Protein AF-A0A242KZZ5-F1 (afdb_monomer)

Organism: Enterococcus mundtii (NCBI:txid53346)

Sequence (94 aa):
MTDVPKAVKAEMAASMLKIKFDNGETRYLKSHLAKEHAEAFSMKNGKRKNSLLASQTTWVGSTIEIQPDGTLVLNENDYYSPEELWNESKEHII

pLDDT: mean 81.65, std 16.26, range [47.78, 97.0]

Structure (mmCIF, N/CA/C/O backbone):
data_AF-A0A242KZZ5-F1
#
_entry.id   AF-A0A242KZZ5-F1
#
loop_
_atom_site.group_PDB
_atom_site.id
_atom_site.type_symbol
_atom_site.label_atom_id
_atom_site.label_alt_id
_atom_site.label_comp_id
_atom_site.label_asym_id
_atom_site.label_entity_id
_atom_site.label_seq_id
_atom_site.pdbx_PDB_ins_code
_atom_site.Cartn_x
_atom_site.Cartn_y
_atom_site.Cartn_z
_atom_site.occupancy
_atom_site.B_iso_or_equiv
_atom_site.auth_seq_id
_atom_site.auth_comp_id
_atom_site.auth_asym_id
_atom_site.auth_atom_id
_atom_site.pdbx_PDB_model_num
ATOM 1 N N . MET A 1 1 ? 0.610 3.360 22.148 1.00 47.78 1 MET A N 1
ATOM 2 C CA . MET A 1 1 ? 0.328 2.804 20.812 1.00 47.78 1 MET A CA 1
ATOM 3 C C . MET A 1 1 ? -0.589 3.783 20.126 1.00 47.78 1 MET A C 1
ATOM 5 O O . MET A 1 1 ? -1.707 3.971 20.583 1.00 47.78 1 MET A O 1
ATOM 9 N N . THR A 1 2 ? -0.064 4.503 19.145 1.00 55.88 2 THR A N 1
ATOM 10 C CA . THR A 1 2 ? -0.865 5.309 18.226 1.00 55.88 2 THR A CA 1
ATOM 11 C C . THR A 1 2 ? -1.643 4.321 17.371 1.00 55.88 2 THR A C 1
ATOM 13 O O . THR A 1 2 ? -1.037 3.545 16.640 1.00 55.88 2 THR A O 1
ATOM 16 N N . ASP A 1 3 ? -2.958 4.269 17.552 1.00 84.62 3 ASP A N 1
ATOM 17 C CA . ASP A 1 3 ? -3.829 3.365 16.804 1.00 84.62 3 ASP A CA 1
ATOM 18 C C . ASP A 1 3 ? -3.997 3.942 15.392 1.00 84.62 3 ASP A C 1
ATOM 20 O O . ASP A 1 3 ? -4.846 4.801 15.151 1.00 84.62 3 ASP A O 1
ATOM 24 N N . VAL A 1 4 ? -3.070 3.597 14.496 1.00 92.31 4 VAL A N 1
ATOM 25 C CA . VAL A 1 4 ? -3.141 3.996 13.087 1.00 92.31 4 VAL A CA 1
ATOM 26 C C . VAL A 1 4 ? -4.070 3.039 12.336 1.00 92.31 4 VAL A C 1
ATOM 28 O O . VAL A 1 4 ? -4.039 1.836 12.611 1.00 92.31 4 VAL A O 1
ATOM 31 N N . PRO A 1 5 ? -4.873 3.536 11.379 1.00 94.75 5 PRO A N 1
ATOM 32 C CA . PRO A 1 5 ? -5.704 2.687 10.535 1.00 94.75 5 PRO A CA 1
ATOM 33 C C . PRO A 1 5 ? -4.884 1.582 9.867 1.00 94.75 5 PRO A C 1
ATOM 35 O O . PRO A 1 5 ? -3.787 1.831 9.352 1.00 94.75 5 PRO A O 1
ATOM 38 N N . LYS A 1 6 ? -5.416 0.359 9.842 1.00 95.25 6 LYS A N 1
ATOM 39 C CA . LYS A 1 6 ? -4.739 -0.793 9.233 1.00 95.25 6 LYS A CA 1
ATOM 40 C C . LYS A 1 6 ? -5.140 -0.957 7.780 1.00 95.25 6 LYS A C 1
ATOM 42 O O . LYS A 1 6 ? -6.295 -0.738 7.410 1.00 95.25 6 LYS A O 1
ATOM 47 N N . ALA A 1 7 ? -4.198 -1.394 6.949 1.00 95.81 7 ALA A N 1
ATOM 48 C CA . ALA A 1 7 ? -4.518 -1.789 5.587 1.00 95.81 7 ALA A CA 1
ATOM 49 C C . ALA A 1 7 ? -5.443 -3.016 5.606 1.00 95.81 7 ALA A C 1
ATOM 51 O O . ALA A 1 7 ? -5.193 -3.982 6.319 1.00 95.81 7 ALA A O 1
ATOM 52 N N . VAL A 1 8 ? -6.508 -2.981 4.806 1.00 96.44 8 VAL A N 1
ATOM 53 C CA . VAL A 1 8 ? -7.432 -4.118 4.613 1.00 96.44 8 VAL A CA 1
ATOM 54 C C . VAL A 1 8 ? -7.459 -4.602 3.170 1.00 96.44 8 VAL A C 1
ATOM 56 O O . VAL A 1 8 ? -7.898 -5.713 2.879 1.00 96.44 8 VAL A O 1
ATOM 59 N N . LYS A 1 9 ? -7.003 -3.761 2.239 1.00 95.88 9 LYS A N 1
ATOM 60 C CA . LYS A 1 9 ? -6.817 -4.111 0.834 1.00 95.88 9 LYS A CA 1
ATOM 61 C C . LYS A 1 9 ? -5.744 -3.215 0.239 1.00 95.88 9 LYS A C 1
ATOM 63 O O . LYS A 1 9 ? -5.711 -2.024 0.538 1.00 95.88 9 LYS A O 1
ATOM 68 N N . ALA A 1 10 ? -4.932 -3.753 -0.657 1.00 94.19 10 ALA A N 1
ATOM 69 C CA . ALA A 1 10 ? -4.053 -2.945 -1.479 1.00 94.19 10 ALA A CA 1
ATOM 70 C C . ALA A 1 10 ? -3.928 -3.522 -2.887 1.00 94.19 10 ALA A C 1
ATOM 72 O O . ALA A 1 10 ? -4.142 -4.714 -3.107 1.00 94.19 10 ALA A O 1
ATOM 73 N N . GLU A 1 11 ? -3.620 -2.653 -3.841 1.00 91.75 11 GLU A N 1
ATOM 74 C CA . GLU A 1 11 ? -3.330 -3.016 -5.224 1.00 91.75 11 GLU A CA 1
ATOM 75 C C . GLU A 1 11 ? -2.164 -2.180 -5.754 1.00 91.75 11 GLU A C 1
ATOM 77 O O . GLU A 1 11 ? -2.022 -1.001 -5.416 1.00 91.75 11 GLU A O 1
ATOM 82 N N . MET A 1 12 ? -1.329 -2.793 -6.593 1.00 87.94 12 MET A N 1
ATOM 83 C CA . MET A 1 12 ? -0.283 -2.076 -7.314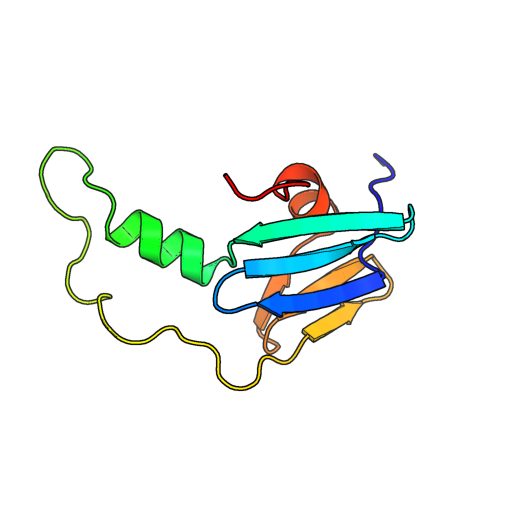 1.00 87.94 12 MET A CA 1
ATOM 84 C C . MET A 1 12 ? -0.868 -1.427 -8.568 1.00 87.94 12 MET A C 1
ATOM 86 O O . MET A 1 12 ? -1.385 -2.101 -9.456 1.00 87.94 12 MET A O 1
ATOM 90 N N . ALA A 1 13 ? -0.736 -0.108 -8.655 1.00 83.56 13 ALA A N 1
ATOM 91 C CA . ALA A 1 13 ? -1.047 0.705 -9.820 1.00 83.56 13 ALA A CA 1
ATOM 92 C C . ALA A 1 13 ? 0.266 1.262 -10.390 1.00 83.56 13 ALA A C 1
ATOM 94 O O . ALA A 1 13 ? 0.757 2.316 -9.978 1.00 83.56 13 ALA A O 1
ATOM 95 N N . ALA A 1 14 ? 0.859 0.519 -11.329 1.00 81.19 14 ALA A N 1
ATOM 96 C CA . ALA A 1 14 ? 2.191 0.767 -11.887 1.00 81.19 14 ALA A CA 1
ATOM 97 C C . ALA A 1 14 ? 3.307 0.776 -10.822 1.00 81.19 14 ALA A C 1
ATOM 99 O O . ALA A 1 14 ? 3.852 -0.275 -10.503 1.00 81.19 14 ALA A O 1
ATOM 100 N N . SER A 1 15 ? 3.663 1.942 -10.282 1.00 83.88 15 SER A N 1
ATOM 101 C CA . SER A 1 15 ? 4.729 2.125 -9.284 1.00 83.88 15 SER A CA 1
ATOM 102 C C . SER A 1 15 ? 4.210 2.603 -7.920 1.00 83.88 15 SER A C 1
ATOM 104 O O . SER A 1 15 ? 5.000 2.879 -7.009 1.00 83.88 15 SER A O 1
ATOM 106 N N . MET A 1 16 ? 2.885 2.689 -7.774 1.00 88.25 16 MET A N 1
ATOM 107 C CA . MET A 1 16 ? 2.201 3.151 -6.572 1.00 88.25 16 MET A CA 1
ATOM 108 C C . MET A 1 16 ? 1.321 2.054 -5.980 1.00 88.25 16 MET A C 1
ATOM 110 O O . MET A 1 16 ? 0.639 1.332 -6.703 1.00 88.25 16 MET A O 1
ATOM 114 N N . LEU A 1 17 ? 1.298 1.983 -4.657 1.00 92.44 17 LEU A N 1
ATOM 115 C CA . LEU A 1 17 ? 0.334 1.229 -3.875 1.00 92.44 17 LEU A CA 1
ATOM 116 C C . LEU A 1 17 ? -0.915 2.086 -3.685 1.00 92.44 17 LEU A C 1
ATOM 118 O O . LEU A 1 17 ? -0.833 3.196 -3.158 1.00 92.44 17 LEU A O 1
ATOM 122 N N . LYS A 1 18 ? -2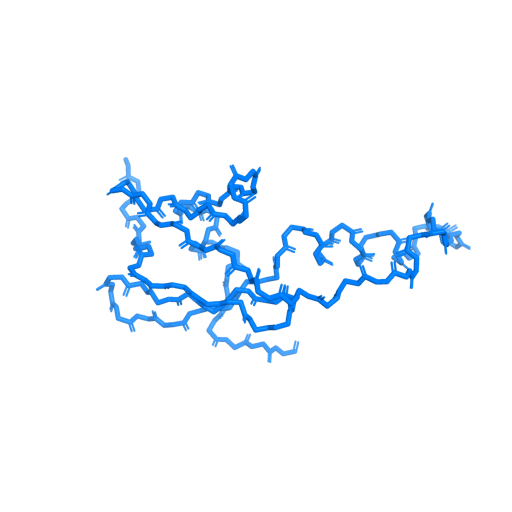.071 1.562 -4.084 1.00 94.75 18 LYS A N 1
ATOM 123 C CA . LYS A 1 18 ? -3.376 2.079 -3.669 1.00 94.75 18 LYS A CA 1
ATOM 124 C C . LYS A 1 18 ? -3.861 1.231 -2.503 1.00 94.75 18 LYS A C 1
ATOM 126 O O . LYS A 1 18 ? -4.086 0.034 -2.665 1.00 94.75 18 LYS A O 1
ATOM 131 N N . ILE A 1 19 ? -4.007 1.853 -1.342 1.00 96.06 19 ILE A N 1
ATOM 132 C CA . ILE A 1 19 ? -4.248 1.193 -0.059 1.00 96.06 19 ILE A CA 1
ATOM 133 C C . ILE A 1 19 ? -5.625 1.612 0.437 1.00 96.06 19 ILE A C 1
ATOM 135 O O . ILE A 1 19 ? -5.914 2.804 0.507 1.00 96.06 19 ILE A O 1
ATOM 139 N N . LYS A 1 20 ? -6.467 0.643 0.788 1.00 97.00 20 LYS A N 1
ATOM 140 C CA . LYS A 1 20 ? -7.718 0.865 1.513 1.00 97.00 20 LYS A CA 1
ATOM 141 C C . LYS A 1 20 ? -7.509 0.500 2.977 1.00 97.00 20 LYS A C 1
ATOM 143 O O . LYS A 1 20 ? -7.052 -0.609 3.268 1.00 97.00 20 LYS A O 1
ATOM 148 N N . PHE A 1 21 ? -7.886 1.410 3.862 1.00 96.75 21 PHE A N 1
ATOM 149 C CA . PHE A 1 21 ? -7.787 1.255 5.307 1.00 96.75 21 PHE A CA 1
ATOM 150 C C . PHE A 1 21 ? -9.117 0.805 5.930 1.00 96.75 21 PHE A C 1
ATOM 152 O O . PHE A 1 21 ? -10.185 0.925 5.318 1.00 96.75 21 PHE A O 1
ATOM 159 N N . ASP A 1 22 ? -9.050 0.260 7.142 1.00 95.62 22 ASP A N 1
ATOM 160 C CA . ASP A 1 22 ? -10.204 -0.157 7.953 1.00 95.62 22 ASP A CA 1
ATOM 161 C C . ASP A 1 22 ? -11.138 1.003 8.339 1.00 95.62 22 ASP A C 1
ATOM 163 O O . ASP A 1 22 ? -12.350 0.808 8.434 1.00 95.62 22 ASP A O 1
ATOM 167 N N . ASN A 1 23 ? -10.607 2.221 8.457 1.00 95.12 23 ASN A N 1
ATOM 168 C CA . ASN A 1 23 ? -11.383 3.448 8.654 1.00 95.12 23 ASN A CA 1
ATOM 169 C C . ASN A 1 23 ? -12.171 3.898 7.401 1.00 95.12 23 ASN A C 1
ATOM 171 O O . ASN A 1 23 ? -12.921 4.872 7.454 1.00 95.12 23 ASN A O 1
ATOM 175 N N . GLY A 1 24 ? -12.019 3.191 6.275 1.00 95.56 24 GLY A N 1
ATOM 176 C CA . GLY A 1 24 ? -12.715 3.448 5.015 1.00 95.56 24 GLY A CA 1
ATOM 177 C C . GLY A 1 24 ? -11.951 4.325 4.020 1.00 95.56 24 GLY A C 1
ATOM 178 O O . GLY A 1 24 ? -12.348 4.378 2.852 1.00 95.56 24 GLY A O 1
ATOM 179 N N . GLU A 1 25 ? -10.852 4.962 4.426 1.00 96.19 25 GLU A N 1
ATOM 180 C CA . GLU A 1 25 ? -10.054 5.812 3.543 1.00 96.19 25 GLU A CA 1
ATOM 181 C C . GLU A 1 25 ? -9.289 5.003 2.494 1.00 96.19 25 GLU A C 1
ATOM 183 O O . GLU A 1 25 ? -8.901 3.850 2.698 1.00 96.19 25 GLU A O 1
ATOM 188 N N . THR A 1 26 ? -9.056 5.629 1.340 1.00 96.50 26 THR A N 1
ATOM 189 C CA . THR A 1 26 ? -8.153 5.110 0.312 1.00 96.50 26 THR A CA 1
ATOM 190 C C . THR A 1 26 ? -7.029 6.107 0.093 1.00 96.50 26 THR A C 1
ATOM 192 O O . THR A 1 26 ? -7.291 7.253 -0.268 1.00 96.50 26 THR A O 1
ATOM 195 N N . ARG A 1 27 ? -5.784 5.675 0.289 1.00 96.38 27 ARG A N 1
ATOM 196 C CA . ARG A 1 27 ? -4.594 6.517 0.122 1.00 96.38 27 ARG A CA 1
ATOM 197 C C . ARG A 1 27 ? -3.584 5.843 -0.800 1.00 96.38 27 ARG A C 1
ATOM 199 O O . ARG A 1 27 ? -3.636 4.638 -1.046 1.00 96.38 27 ARG A O 1
ATOM 206 N N . TYR A 1 28 ? -2.674 6.644 -1.331 1.00 94.69 28 TYR A N 1
ATOM 207 C CA . TYR A 1 28 ? -1.708 6.258 -2.347 1.00 94.69 28 TYR A CA 1
ATOM 208 C C . TYR A 1 28 ? -0.288 6.459 -1.833 1.00 94.69 28 TYR A C 1
ATOM 210 O O . TYR A 1 28 ? 0.035 7.522 -1.301 1.00 94.69 28 TYR A O 1
ATOM 218 N N . LEU A 1 29 ? 0.566 5.460 -2.027 1.00 94.25 29 LEU A N 1
ATOM 219 C CA . LEU A 1 29 ? 1.967 5.473 -1.615 1.00 94.25 29 LEU A CA 1
ATOM 220 C C . LEU A 1 29 ? 2.855 5.082 -2.798 1.00 94.25 29 LEU A C 1
ATOM 222 O O . LEU A 1 29 ? 2.557 4.132 -3.514 1.00 94.25 29 LEU A O 1
ATOM 226 N N . LYS A 1 30 ? 3.965 5.788 -3.025 1.00 90.81 30 LYS A N 1
ATOM 227 C CA . LYS A 1 30 ? 4.989 5.316 -3.973 1.00 90.81 30 LYS A CA 1
ATOM 228 C C . LYS A 1 30 ? 5.715 4.124 -3.356 1.00 90.81 30 LYS A C 1
ATOM 230 O O . LYS A 1 30 ? 6.196 4.250 -2.234 1.00 90.81 30 LYS A O 1
ATOM 235 N N . SER A 1 31 ? 5.826 3.025 -4.100 1.00 88.62 31 SER A N 1
ATOM 236 C CA . SER A 1 31 ? 6.598 1.854 -3.658 1.00 88.62 31 SER A CA 1
ATOM 237 C C . SER A 1 31 ? 8.050 2.223 -3.333 1.00 88.62 31 SER A C 1
ATOM 239 O O . SER A 1 31 ? 8.592 3.178 -3.905 1.00 88.62 31 SER A O 1
ATOM 241 N N . HIS A 1 32 ? 8.697 1.456 -2.454 1.00 89.44 32 HIS A N 1
ATOM 242 C CA . HIS A 1 32 ? 10.113 1.623 -2.117 1.00 89.44 32 HIS A CA 1
ATOM 243 C C . HIS A 1 32 ? 10.996 1.675 -3.361 1.00 89.44 32 HIS A C 1
ATOM 245 O O . HIS A 1 32 ? 11.748 2.630 -3.542 1.00 89.44 32 HIS A O 1
ATOM 251 N N . LEU A 1 33 ? 10.796 0.750 -4.300 1.00 79.56 33 LEU A N 1
ATOM 252 C CA . LEU A 1 33 ? 11.531 0.737 -5.565 1.00 79.56 33 LEU A CA 1
ATOM 253 C C . LEU A 1 33 ? 11.325 2.022 -6.390 1.00 79.56 33 LEU A C 1
ATOM 255 O O . LEU A 1 33 ? 12.264 2.550 -6.985 1.00 79.56 33 LEU A O 1
ATOM 259 N N . ALA A 1 34 ? 10.109 2.577 -6.402 1.00 79.00 34 ALA A N 1
ATOM 260 C CA . ALA A 1 34 ? 9.841 3.846 -7.075 1.00 79.00 34 ALA A CA 1
ATOM 261 C C . ALA A 1 34 ? 10.545 5.031 -6.395 1.00 79.00 34 ALA A C 1
ATOM 263 O O . ALA A 1 34 ? 10.989 5.954 -7.087 1.00 79.00 34 ALA A O 1
ATOM 264 N N . LYS A 1 35 ? 10.656 5.016 -5.059 1.00 79.06 35 LYS A N 1
ATOM 265 C CA . LYS A 1 35 ? 11.426 6.007 -4.291 1.00 79.06 35 LYS A CA 1
ATOM 266 C C . LYS A 1 35 ? 12.922 5.879 -4.593 1.00 79.06 35 LYS A C 1
ATOM 268 O O . LYS A 1 35 ? 13.533 6.874 -4.971 1.00 79.06 35 LYS A O 1
ATOM 273 N N . GLU A 1 36 ? 13.484 4.673 -4.532 1.00 76.19 36 GLU A N 1
ATOM 274 C CA . GLU A 1 36 ? 14.898 4.403 -4.841 1.00 76.19 36 GLU A CA 1
ATOM 275 C C . GLU A 1 36 ? 15.271 4.841 -6.259 1.00 76.19 36 GLU A C 1
ATOM 277 O O . GLU A 1 36 ? 16.285 5.513 -6.471 1.00 76.19 36 GLU A O 1
ATOM 282 N N . HIS A 1 37 ? 14.415 4.527 -7.235 1.00 72.69 37 HIS A N 1
ATOM 283 C CA . HIS A 1 37 ? 14.599 4.979 -8.606 1.00 72.69 37 HIS A CA 1
ATOM 284 C C . HIS A 1 37 ? 14.556 6.514 -8.673 1.00 72.69 37 HIS A C 1
ATOM 286 O O . HIS A 1 37 ? 15.479 7.136 -9.197 1.00 72.69 37 HIS A O 1
ATOM 292 N N . ALA A 1 38 ? 13.545 7.165 -8.086 1.00 74.75 38 ALA A N 1
ATOM 293 C CA . ALA A 1 38 ? 13.472 8.629 -8.058 1.00 74.75 38 ALA A CA 1
ATOM 294 C C . ALA A 1 38 ? 14.719 9.275 -7.420 1.00 74.75 38 ALA A C 1
ATOM 296 O O . ALA A 1 38 ? 15.240 10.261 -7.948 1.00 74.75 38 ALA A O 1
ATOM 297 N N . GLU A 1 39 ? 15.245 8.704 -6.337 1.00 72.31 39 GLU A N 1
ATOM 298 C CA . GLU A 1 39 ? 16.478 9.165 -5.698 1.00 72.31 39 GLU A CA 1
ATOM 299 C C . GLU A 1 39 ? 17.719 8.973 -6.573 1.00 72.31 39 GLU A C 1
ATOM 301 O O . GLU A 1 39 ? 18.568 9.869 -6.627 1.00 72.31 39 GLU A O 1
ATOM 306 N N . ALA A 1 40 ? 17.834 7.847 -7.281 1.00 67.25 40 ALA A N 1
ATOM 307 C CA . ALA A 1 40 ? 18.935 7.595 -8.210 1.00 67.25 40 ALA A CA 1
ATOM 308 C C . ALA A 1 40 ? 18.980 8.623 -9.355 1.00 67.25 40 ALA A C 1
ATOM 310 O O . ALA A 1 40 ? 20.068 9.032 -9.785 1.00 67.25 40 ALA A O 1
ATOM 311 N N . PHE A 1 41 ? 17.804 9.078 -9.805 1.00 64.81 41 PHE A N 1
ATOM 312 C CA . PHE A 1 41 ? 17.649 10.121 -10.823 1.00 64.81 41 PHE A CA 1
ATOM 313 C C . PHE A 1 41 ? 17.706 11.549 -10.276 1.00 64.81 41 PHE A C 1
ATOM 315 O O . PHE A 1 41 ? 17.915 12.486 -11.053 1.00 64.81 41 PHE A O 1
ATOM 322 N N . SER A 1 42 ? 17.561 11.737 -8.963 1.00 65.75 42 SER A N 1
ATOM 323 C CA . SER A 1 42 ? 17.681 13.056 -8.346 1.00 65.75 42 SER A CA 1
ATOM 324 C C . SER A 1 42 ? 19.105 13.606 -8.513 1.00 65.75 42 SER A C 1
ATOM 326 O O . SER A 1 42 ? 20.107 12.901 -8.347 1.00 65.75 42 SER A O 1
ATOM 328 N N . MET A 1 43 ? 19.216 14.885 -8.882 1.00 58.84 43 MET A N 1
ATOM 329 C CA . MET A 1 43 ? 20.507 15.569 -8.918 1.00 58.84 43 MET A CA 1
ATOM 330 C C . MET A 1 43 ? 20.848 16.062 -7.517 1.00 58.84 43 MET A C 1
ATOM 332 O O . MET A 1 43 ? 20.242 17.012 -7.026 1.00 58.84 43 MET A O 1
ATOM 336 N N . LYS A 1 44 ? 21.867 15.466 -6.897 1.00 59.03 44 LYS A N 1
ATOM 337 C CA . LYS A 1 44 ? 22.507 16.036 -5.707 1.00 59.03 44 LYS A CA 1
ATOM 338 C C . LYS A 1 44 ? 23.828 16.660 -6.155 1.00 59.03 44 LYS A C 1
ATOM 340 O O . LYS A 1 44 ? 24.694 15.965 -6.678 1.00 59.03 44 LYS A O 1
ATOM 345 N N . ASN A 1 45 ? 23.973 17.976 -5.998 1.00 56.53 45 ASN A N 1
ATOM 346 C CA . ASN A 1 45 ? 25.194 18.727 -6.336 1.00 56.53 45 ASN A CA 1
ATOM 347 C C . ASN A 1 45 ? 25.636 18.637 -7.817 1.00 56.53 45 ASN 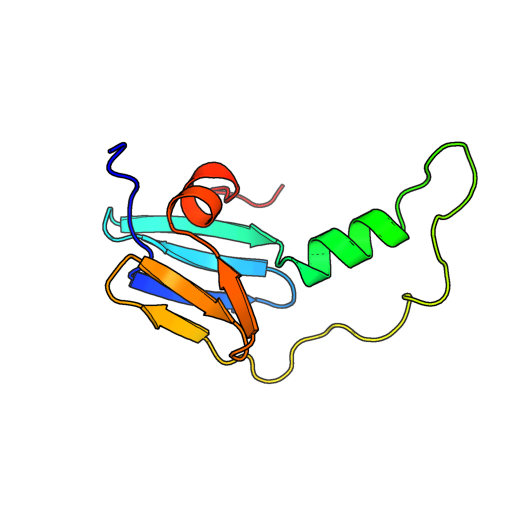A C 1
ATOM 349 O O . ASN A 1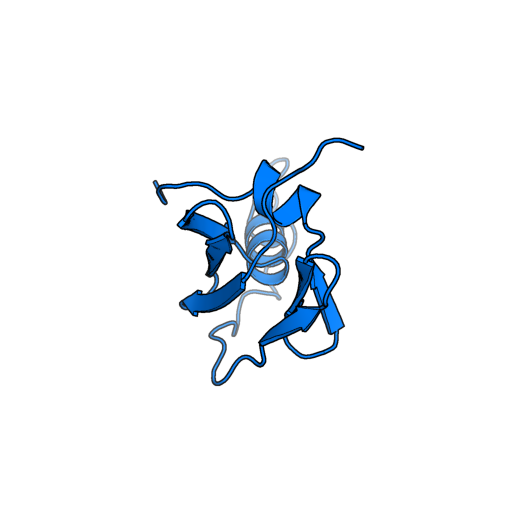 45 ? 26.826 18.536 -8.109 1.00 56.53 45 ASN A O 1
ATOM 353 N N . GLY A 1 46 ? 24.693 18.655 -8.767 1.00 59.59 46 GLY A N 1
ATOM 354 C CA . GLY A 1 46 ? 25.005 18.749 -10.204 1.00 59.59 46 GLY A CA 1
ATOM 355 C C . GLY A 1 46 ? 25.538 17.469 -10.863 1.00 59.59 46 GLY A C 1
ATOM 356 O O . GLY A 1 46 ? 25.869 17.490 -12.046 1.00 59.59 46 GLY A O 1
ATOM 357 N N . LYS A 1 47 ? 25.593 16.341 -10.143 1.00 57.50 47 LYS A N 1
ATOM 358 C CA . LYS A 1 47 ? 25.906 15.017 -10.704 1.00 57.50 47 LYS A CA 1
ATOM 359 C C . LYS A 1 47 ? 24.709 14.084 -10.496 1.00 57.50 47 LYS A C 1
ATOM 361 O O . LYS A 1 47 ? 24.169 14.010 -9.394 1.00 57.50 47 LYS A O 1
ATOM 366 N N . ARG A 1 48 ? 24.267 13.387 -11.554 1.00 60.03 48 ARG A N 1
ATOM 367 C CA . ARG A 1 48 ? 23.254 12.320 -11.426 1.00 60.03 48 ARG A CA 1
ATOM 368 C C . ARG A 1 48 ? 23.853 11.187 -10.594 1.00 60.03 48 ARG A C 1
ATOM 370 O O . ARG A 1 48 ? 24.969 10.762 -10.883 1.00 60.03 48 ARG A O 1
ATOM 377 N N . LYS A 1 49 ? 23.130 10.727 -9.568 1.00 60.97 49 LYS A N 1
ATOM 378 C CA . LYS A 1 49 ? 23.645 9.766 -8.581 1.00 60.97 49 LYS A CA 1
ATOM 379 C C . LYS A 1 49 ? 23.932 8.396 -9.208 1.00 60.97 49 LYS A C 1
ATOM 381 O O . LYS A 1 49 ? 24.937 7.795 -8.846 1.00 60.97 49 LYS A O 1
ATOM 386 N N . ASN A 1 50 ? 23.120 7.919 -10.160 1.00 59.28 50 ASN A N 1
ATOM 387 C CA . ASN A 1 50 ? 23.454 6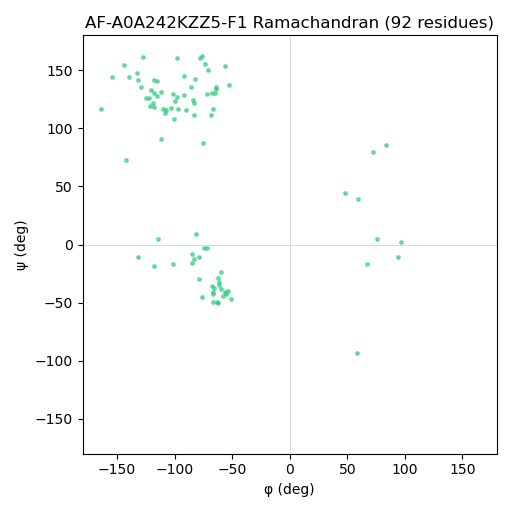.723 -10.945 1.00 59.28 50 ASN A CA 1
ATOM 388 C C . ASN A 1 50 ? 22.594 6.600 -12.222 1.00 59.28 50 ASN A C 1
ATOM 390 O O . ASN A 1 50 ? 21.381 6.447 -12.133 1.00 59.28 50 ASN A O 1
ATOM 394 N N . SER A 1 51 ? 23.193 6.654 -13.419 1.00 54.56 51 SER A N 1
ATOM 395 C CA . SER A 1 51 ? 22.461 6.570 -14.701 1.00 54.56 51 SER A CA 1
ATOM 396 C C . SER A 1 51 ? 22.178 5.141 -15.182 1.00 54.56 51 SER A C 1
ATOM 398 O O . SER A 1 51 ? 21.462 4.971 -16.163 1.00 54.56 51 SER A O 1
ATOM 400 N N . LEU A 1 52 ? 22.741 4.121 -14.524 1.00 56.31 52 LEU A N 1
ATOM 401 C CA . LEU A 1 52 ? 22.608 2.711 -14.920 1.00 56.31 52 LEU A CA 1
ATOM 402 C C . LEU A 1 52 ? 21.314 2.044 -14.424 1.00 56.31 52 LEU A C 1
ATOM 404 O O . LEU A 1 52 ? 20.958 0.983 -14.919 1.00 56.31 52 LEU A O 1
ATOM 408 N N . LEU A 1 53 ? 20.575 2.676 -13.506 1.00 54.66 53 LEU A N 1
ATOM 409 C CA . LEU A 1 53 ? 19.286 2.180 -12.997 1.00 54.66 53 LEU A CA 1
ATOM 410 C C . LEU A 1 53 ? 18.098 2.509 -13.927 1.00 54.66 53 LEU A C 1
ATOM 412 O O . LEU A 1 53 ? 16.951 2.321 -13.551 1.00 54.66 53 LEU A O 1
ATOM 416 N N . ALA A 1 54 ? 18.362 3.014 -15.139 1.00 50.41 54 ALA A N 1
ATOM 417 C CA . ALA A 1 54 ? 17.370 3.619 -16.031 1.00 50.41 54 ALA A CA 1
ATOM 418 C C . ALA A 1 54 ? 16.407 2.663 -16.736 1.00 50.41 54 ALA A C 1
ATOM 420 O O . ALA A 1 54 ? 15.552 3.136 -17.485 1.00 50.41 54 ALA A O 1
ATOM 421 N N . SER A 1 55 ? 16.531 1.350 -16.563 1.00 48.34 55 SER A N 1
ATOM 422 C CA . SER A 1 55 ? 15.687 0.426 -17.309 1.00 48.34 55 SER A CA 1
ATOM 423 C C . SER A 1 55 ? 14.934 -0.530 -16.401 1.00 48.34 55 SER A C 1
ATOM 425 O O . SER A 1 55 ? 15.546 -1.309 -15.681 1.00 48.34 55 SER A O 1
ATOM 427 N N . GLN A 1 56 ? 13.614 -0.527 -16.615 1.00 49.84 56 GLN A N 1
ATOM 428 C CA . GLN A 1 56 ? 12.654 -1.586 -16.308 1.00 49.84 56 GLN A CA 1
ATOM 429 C C . GLN A 1 56 ? 12.134 -1.603 -14.872 1.00 49.84 56 GLN A C 1
ATOM 431 O O . GLN A 1 56 ? 12.565 -2.378 -14.027 1.00 49.84 56 GLN A O 1
ATOM 436 N N . THR A 1 57 ? 11.095 -0.812 -14.611 1.00 50.59 57 THR A N 1
ATOM 437 C CA . THR A 1 57 ? 10.220 -1.108 -13.474 1.00 50.59 57 THR A CA 1
ATOM 438 C C . THR A 1 57 ? 8.775 -0.806 -13.833 1.00 50.59 57 THR A C 1
ATOM 440 O O . THR A 1 57 ? 8.176 0.179 -13.412 1.00 50.59 57 THR A O 1
ATOM 443 N N . THR A 1 58 ? 8.204 -1.661 -14.671 1.00 51.00 58 THR A N 1
ATOM 444 C CA . THR A 1 58 ? 6.755 -1.845 -14.714 1.00 51.00 58 THR A CA 1
ATOM 445 C C . THR A 1 58 ? 6.499 -3.206 -14.100 1.00 51.00 58 THR A C 1
ATOM 447 O O . THR A 1 58 ? 6.944 -4.215 -14.643 1.00 51.00 58 THR A O 1
ATOM 450 N N . TRP A 1 59 ? 5.847 -3.231 -12.940 1.00 54.56 59 TRP A N 1
ATOM 451 C CA . TRP A 1 59 ? 5.457 -4.482 -12.307 1.00 54.56 59 TRP A CA 1
ATOM 452 C C . TRP A 1 59 ? 4.398 -5.169 -13.174 1.00 54.56 59 TRP A C 1
ATOM 454 O O . TRP A 1 59 ? 3.310 -4.632 -13.375 1.00 54.56 59 TRP A O 1
ATOM 464 N N . VAL A 1 60 ? 4.718 -6.352 -13.699 1.00 54.16 60 VAL A N 1
ATOM 465 C CA . VAL A 1 60 ? 3.734 -7.270 -14.281 1.00 54.16 60 VAL A CA 1
ATOM 466 C C . VAL A 1 60 ? 3.463 -8.337 -13.227 1.00 54.16 60 VAL A C 1
ATOM 468 O O . VAL A 1 60 ? 4.334 -9.153 -12.957 1.00 54.16 60 VAL A O 1
ATOM 471 N N . GLY A 1 61 ? 2.274 -8.298 -12.619 1.00 64.56 61 GLY A N 1
ATOM 472 C CA . GLY A 1 61 ? 1.844 -9.263 -11.601 1.00 64.56 61 GLY A CA 1
ATOM 473 C C . GLY A 1 61 ? 2.552 -9.090 -10.256 1.00 64.56 61 GLY A C 1
ATOM 474 O O . GLY A 1 61 ? 3.475 -9.831 -9.946 1.00 64.56 61 GLY A O 1
ATOM 475 N N . SER A 1 62 ? 2.119 -8.116 -9.450 1.00 77.94 62 SER A N 1
ATOM 476 C CA . SER A 1 62 ? 2.572 -7.999 -8.059 1.00 77.94 62 SER A CA 1
ATOM 477 C C . SER A 1 62 ? 1.732 -8.869 -7.131 1.00 77.94 62 SER A C 1
ATOM 479 O O . SER A 1 62 ? 0.502 -8.826 -7.196 1.00 77.94 62 SER A O 1
ATOM 481 N N . THR A 1 63 ? 2.391 -9.589 -6.228 1.00 88.44 63 THR A N 1
ATOM 482 C CA . THR A 1 63 ? 1.735 -10.294 -5.122 1.00 88.44 63 THR A CA 1
ATOM 483 C C . THR A 1 63 ? 1.691 -9.373 -3.914 1.00 88.44 63 THR A C 1
ATOM 485 O O . THR A 1 63 ? 2.711 -8.803 -3.532 1.00 88.44 63 THR A O 1
ATOM 488 N N . ILE A 1 64 ? 0.510 -9.216 -3.323 1.00 92.00 64 ILE A N 1
ATOM 489 C CA . ILE A 1 64 ? 0.309 -8.437 -2.102 1.00 92.00 64 ILE A CA 1
ATOM 490 C C . ILE A 1 64 ? -0.300 -9.357 -1.054 1.00 92.00 64 ILE A C 1
ATOM 492 O O . ILE A 1 64 ? -1.355 -9.949 -1.282 1.00 92.00 64 ILE A O 1
ATOM 496 N N . GLU A 1 65 ? 0.342 -9.413 0.1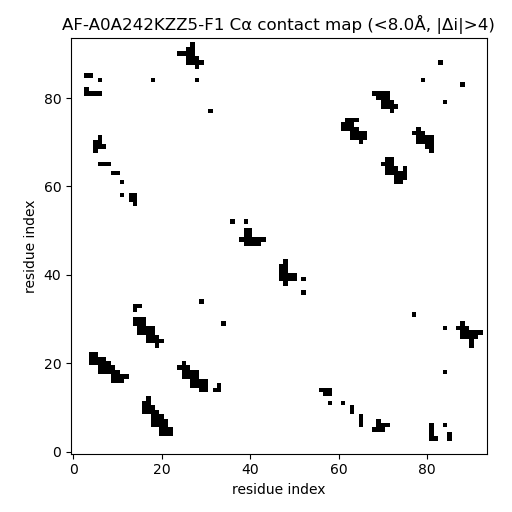03 1.00 95.25 65 GLU A N 1
ATOM 497 C CA . GLU A 1 65 ? -0.183 -10.023 1.317 1.00 95.25 65 GLU A CA 1
ATOM 498 C C . GLU A 1 65 ? -0.363 -8.936 2.379 1.00 95.25 65 GLU A C 1
ATOM 500 O O . GLU A 1 65 ? 0.457 -8.026 2.493 1.00 95.25 65 GLU A O 1
ATOM 505 N N . ILE A 1 66 ? -1.448 -9.010 3.147 1.00 95.69 66 ILE A N 1
ATOM 506 C CA . ILE A 1 66 ? -1.672 -8.144 4.305 1.00 95.69 66 ILE A CA 1
ATOM 507 C C . ILE A 1 66 ? -1.739 -9.040 5.534 1.00 95.69 66 ILE A C 1
ATOM 509 O O . ILE A 1 66 ? -2.611 -9.905 5.633 1.00 95.69 66 ILE A O 1
ATOM 513 N N .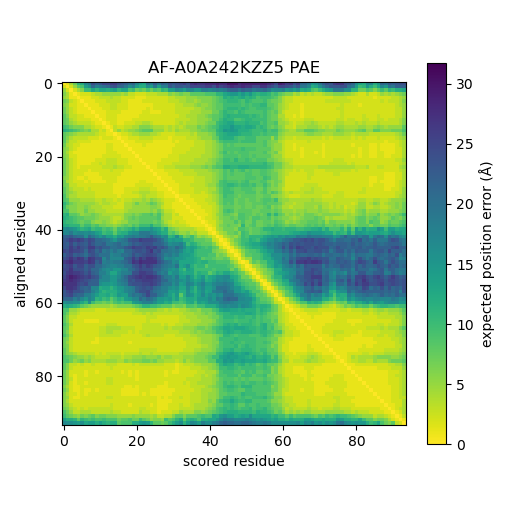 GLN A 1 67 ? -0.813 -8.828 6.458 1.00 95.31 67 GLN A N 1
ATOM 514 C CA . GLN A 1 67 ? -0.720 -9.576 7.701 1.00 95.31 67 GLN A CA 1
ATOM 515 C C . GLN A 1 67 ? -1.767 -9.091 8.724 1.00 95.31 67 GLN A C 1
ATOM 517 O O . GLN A 1 67 ? -2.271 -7.969 8.621 1.00 95.31 67 GLN 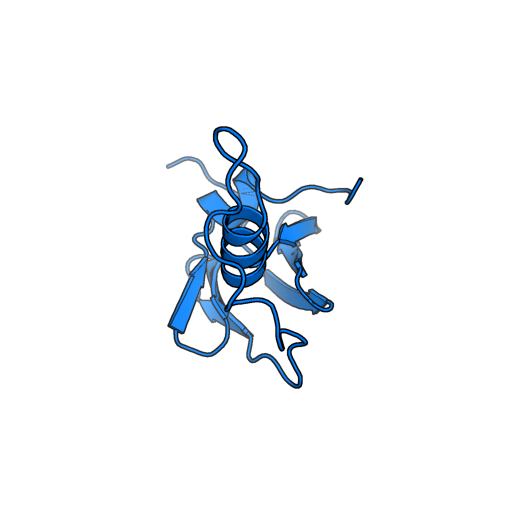A O 1
ATOM 522 N N . PRO A 1 68 ? -2.106 -9.901 9.748 1.00 92.31 68 PRO A N 1
ATOM 523 C CA . PRO A 1 68 ? -3.119 -9.542 10.751 1.00 92.31 68 PRO A CA 1
ATOM 524 C C . PRO A 1 68 ? -2.818 -8.266 11.559 1.00 92.31 68 PRO A C 1
ATOM 526 O O . PRO A 1 68 ? -3.723 -7.639 12.117 1.00 92.31 68 PRO A O 1
ATOM 529 N N . ASP A 1 69 ? -1.546 -7.885 11.654 1.00 90.50 69 ASP A N 1
ATOM 530 C CA . ASP A 1 69 ? -1.098 -6.655 12.309 1.00 90.50 69 ASP A CA 1
ATOM 531 C C . ASP A 1 69 ? -1.288 -5.400 11.431 1.00 90.50 69 ASP A C 1
ATOM 533 O O . ASP A 1 69 ? -1.222 -4.287 11.952 1.00 90.50 69 ASP A O 1
ATOM 537 N N . GLY A 1 70 ? -1.618 -5.572 10.146 1.00 91.75 70 GLY A N 1
ATOM 538 C CA . GLY A 1 70 ? -1.772 -4.511 9.150 1.00 91.75 70 GLY A CA 1
ATOM 539 C C . GLY A 1 70 ? -0.529 -4.284 8.285 1.00 91.75 70 GLY A C 1
ATOM 540 O O . GLY A 1 70 ? -0.546 -3.372 7.457 1.00 91.75 70 GLY A O 1
ATOM 541 N N . THR A 1 71 ? 0.533 -5.076 8.468 1.00 95.69 71 THR A N 1
ATOM 542 C CA . THR A 1 71 ? 1.740 -5.026 7.634 1.00 95.69 71 THR A CA 1
ATOM 543 C C . THR A 1 71 ? 1.416 -5.498 6.220 1.00 95.69 71 THR A C 1
ATOM 545 O O . THR A 1 71 ? 0.816 -6.557 6.030 1.00 95.69 71 THR A O 1
ATOM 548 N N . LEU A 1 72 ? 1.828 -4.725 5.217 1.00 95.38 72 LEU A N 1
ATOM 549 C CA . LEU A 1 72 ? 1.710 -5.101 3.811 1.00 95.38 72 LEU A CA 1
ATOM 550 C C . LEU A 1 72 ? 3.041 -5.677 3.329 1.00 95.38 72 LEU A C 1
ATOM 552 O O . LEU A 1 72 ? 4.074 -5.022 3.443 1.00 95.38 72 LEU A O 1
ATOM 556 N N . VAL A 1 73 ? 3.003 -6.877 2.754 1.00 94.81 73 VAL A N 1
ATOM 557 C CA . VAL A 1 73 ? 4.150 -7.527 2.112 1.00 94.81 73 VAL A CA 1
ATOM 558 C C . VAL A 1 73 ? 3.927 -7.555 0.606 1.00 94.81 73 VAL A C 1
ATOM 560 O O . VAL A 1 73 ? 2.988 -8.173 0.101 1.00 94.81 73 VAL A O 1
ATOM 563 N N . LEU A 1 74 ? 4.795 -6.863 -0.119 1.00 91.12 74 LEU A N 1
ATOM 564 C CA . LEU A 1 74 ? 4.824 -6.792 -1.568 1.00 91.12 74 LEU A CA 1
ATOM 565 C C . LEU A 1 74 ? 5.898 -7.756 -2.094 1.00 91.12 74 LEU A C 1
ATOM 567 O O . LEU A 1 74 ? 7.069 -7.670 -1.730 1.00 91.12 74 LEU A O 1
ATOM 571 N N . ASN A 1 75 ? 5.495 -8.678 -2.970 1.00 88.81 75 ASN A N 1
ATOM 572 C CA . ASN A 1 75 ? 6.368 -9.673 -3.609 1.00 88.81 75 ASN A CA 1
ATOM 573 C C . ASN A 1 75 ? 7.287 -10.413 -2.619 1.00 88.81 75 ASN A C 1
ATOM 575 O O . ASN A 1 75 ? 8.482 -10.576 -2.872 1.00 88.81 75 ASN A O 1
ATOM 579 N N . GLU A 1 76 ? 6.716 -10.823 -1.481 1.00 88.19 76 GLU A N 1
ATOM 580 C CA . GLU A 1 76 ? 7.332 -11.661 -0.433 1.00 88.19 76 GLU A CA 1
ATOM 581 C C . GLU A 1 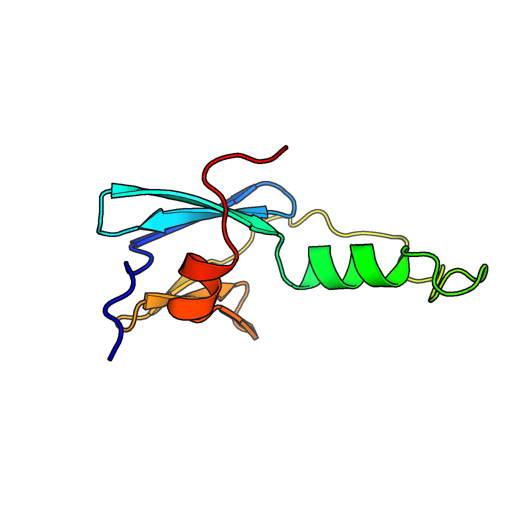76 ? 8.488 -11.015 0.359 1.00 88.19 76 GLU A C 1
ATOM 583 O O . GLU A 1 76 ? 8.837 -11.499 1.435 1.00 88.19 76 GLU A O 1
ATOM 588 N N . ASN A 1 77 ? 9.077 -9.922 -0.135 1.00 86.88 77 ASN A N 1
ATOM 589 C CA . ASN A 1 77 ? 10.331 -9.382 0.397 1.00 86.88 77 ASN A CA 1
ATOM 590 C C . ASN A 1 77 ? 10.319 -7.871 0.668 1.00 86.88 77 ASN A C 1
ATOM 592 O O . ASN A 1 77 ? 11.256 -7.376 1.290 1.00 86.88 77 ASN A O 1
ATOM 596 N N . ASP A 1 78 ? 9.301 -7.137 0.216 1.00 90.12 78 ASP A N 1
ATOM 597 C CA . ASP A 1 78 ? 9.177 -5.696 0.450 1.00 90.12 78 ASP A CA 1
ATOM 598 C C . ASP A 1 78 ? 8.070 -5.425 1.478 1.00 90.12 78 ASP A C 1
ATOM 600 O O . ASP A 1 78 ? 6.908 -5.752 1.250 1.00 90.12 78 ASP A O 1
ATOM 604 N N . TYR A 1 79 ? 8.436 -4.877 2.635 1.00 94.94 79 TYR A N 1
ATOM 605 C CA . TYR A 1 79 ? 7.569 -4.778 3.809 1.00 94.94 79 TYR A CA 1
ATOM 606 C C . TYR A 1 79 ? 7.214 -3.323 4.093 1.00 94.94 79 TYR A C 1
ATOM 608 O O . TYR A 1 79 ? 8.102 -2.480 4.194 1.00 94.94 79 TYR A O 1
ATOM 616 N N . TYR A 1 80 ? 5.926 -3.063 4.303 1.00 95.94 80 TYR A N 1
ATOM 617 C CA . TYR A 1 80 ? 5.398 -1.757 4.678 1.00 95.94 80 TYR A CA 1
ATOM 618 C C . TYR A 1 80 ? 4.665 -1.875 6.010 1.00 95.94 80 TYR A C 1
ATOM 620 O O . TYR A 1 80 ? 3.680 -2.612 6.130 1.00 95.94 80 TYR A O 1
ATOM 628 N N . SER A 1 81 ? 5.136 -1.140 7.014 1.00 95.94 81 SER A N 1
ATOM 629 C CA . SER A 1 81 ? 4.493 -1.125 8.333 1.00 95.94 81 SER A CA 1
ATOM 630 C C . SER A 1 81 ? 3.175 -0.330 8.309 1.00 95.94 81 SER A C 1
ATOM 632 O O . SER A 1 81 ? 3.043 0.593 7.502 1.00 95.94 81 SER A O 1
ATOM 634 N N . PRO A 1 82 ? 2.212 -0.598 9.214 1.00 95.50 82 PRO A N 1
ATOM 635 C CA . PRO A 1 82 ? 0.988 0.204 9.315 1.00 95.50 82 PRO A CA 1
ATOM 636 C C . PRO A 1 82 ? 1.258 1.706 9.483 1.00 95.50 82 PRO A C 1
ATOM 638 O O . PRO A 1 82 ? 0.590 2.538 8.869 1.00 95.50 82 PRO A O 1
ATOM 641 N N . GLU A 1 83 ? 2.268 2.060 10.283 1.00 95.25 83 GLU A N 1
ATOM 642 C CA . GLU A 1 83 ? 2.654 3.452 10.524 1.00 95.25 83 GLU A CA 1
ATOM 643 C C . GLU A 1 83 ? 3.206 4.116 9.262 1.00 95.25 83 GLU A C 1
ATOM 645 O O . GLU A 1 83 ? 2.839 5.248 8.956 1.00 95.25 83 GLU A O 1
ATOM 650 N N . GLU A 1 84 ? 4.050 3.417 8.504 1.00 95.44 84 GLU A N 1
ATOM 651 C CA . GLU A 1 84 ? 4.572 3.913 7.229 1.00 95.44 84 GLU A CA 1
ATOM 652 C C . GLU A 1 84 ? 3.442 4.109 6.210 1.00 95.44 84 GLU A C 1
ATOM 654 O O . GLU A 1 84 ? 3.302 5.188 5.628 1.00 95.44 84 GLU A O 1
ATOM 659 N N . LEU A 1 85 ? 2.586 3.093 6.045 1.00 95.75 85 LEU A N 1
ATOM 660 C CA . LEU A 1 85 ? 1.440 3.140 5.138 1.00 95.75 85 LEU A CA 1
ATOM 661 C C . LEU A 1 85 ? 0.542 4.336 5.455 1.00 95.75 85 LEU A C 1
ATOM 663 O O . LEU A 1 85 ? 0.090 5.027 4.541 1.00 95.75 85 LEU A O 1
ATOM 667 N N . TRP A 1 86 ? 0.293 4.609 6.733 1.00 95.94 86 TRP A N 1
ATOM 668 C CA . TRP A 1 86 ? -0.562 5.714 7.148 1.00 95.94 86 TRP A CA 1
ATOM 669 C C . TRP A 1 86 ? 0.120 7.085 7.038 1.00 95.94 86 TRP A C 1
ATOM 671 O O . TRP A 1 86 ? -0.478 8.041 6.538 1.00 95.94 86 TRP A O 1
ATOM 681 N N . ASN A 1 87 ? 1.365 7.208 7.490 1.00 94.88 87 ASN A N 1
ATOM 682 C CA . ASN A 1 87 ? 2.037 8.504 7.585 1.00 94.88 87 ASN A CA 1
ATOM 683 C C . ASN A 1 87 ? 2.570 8.996 6.235 1.00 94.88 87 ASN A C 1
ATOM 685 O O . ASN A 1 87 ? 2.627 10.205 6.004 1.00 94.88 87 ASN A O 1
ATOM 689 N N . GLU A 1 88 ? 2.940 8.086 5.333 1.00 94.75 88 GLU A N 1
ATOM 690 C CA . GLU A 1 88 ? 3.589 8.443 4.068 1.00 94.75 88 GLU A CA 1
ATOM 691 C C . GLU A 1 88 ? 2.657 8.418 2.853 1.00 94.75 88 GLU A C 1
ATOM 693 O O . GLU A 1 88 ? 2.981 8.996 1.807 1.00 94.75 88 GLU A O 1
ATOM 698 N N . SER A 1 89 ? 1.494 7.772 2.962 1.00 94.31 89 SER A N 1
ATOM 699 C CA . SER A 1 89 ? 0.502 7.780 1.888 1.00 94.31 89 SER A CA 1
ATOM 700 C C . SER A 1 89 ? -0.258 9.107 1.820 1.00 94.31 89 SER A C 1
ATOM 702 O O . SER A 1 89 ? -0.282 9.901 2.760 1.00 94.31 89 SER A O 1
ATOM 704 N N . LYS A 1 90 ? -0.915 9.384 0.693 1.00 94.88 90 LYS A N 1
ATOM 705 C CA . LYS A 1 90 ? -1.720 10.601 0.488 1.00 94.88 90 LYS A CA 1
ATOM 706 C C . LYS A 1 90 ? -3.076 10.258 -0.104 1.00 94.88 90 LYS A C 1
ATOM 708 O O . LYS A 1 90 ? -3.166 9.337 -0.905 1.00 94.88 90 LYS A O 1
ATOM 713 N N . GLU A 1 91 ? -4.113 11.016 0.235 1.00 92.75 91 GLU A N 1
ATOM 714 C CA . GLU A 1 91 ? -5.445 10.865 -0.378 1.00 92.75 91 GLU A CA 1
ATOM 715 C C . GLU A 1 91 ? -5.417 11.133 -1.893 1.00 92.75 91 GLU A C 1
ATOM 717 O O . GLU A 1 91 ? -6.127 10.490 -2.665 1.00 92.75 91 GLU A O 1
ATOM 722 N N . HIS A 1 92 ? -4.537 12.042 -2.330 1.00 85.19 92 HIS A N 1
ATOM 723 C CA . HIS A 1 92 ? -4.388 12.441 -3.724 1.00 85.19 92 HIS A CA 1
ATOM 724 C C . HIS A 1 92 ? -2.922 12.442 -4.165 1.00 85.19 92 HIS A C 1
ATOM 726 O O . HIS A 1 92 ? -2.022 12.858 -3.429 1.00 85.19 92 HIS A O 1
ATOM 732 N N . ILE A 1 93 ? -2.696 11.998 -5.401 1.00 73.25 93 ILE A N 1
ATOM 733 C CA . ILE A 1 93 ? -1.413 12.103 -6.096 1.00 73.25 93 ILE A CA 1
ATOM 734 C C . ILE A 1 93 ? -1.439 13.434 -6.856 1.00 73.25 93 ILE A C 1
ATOM 736 O O . ILE A 1 93 ? -2.281 13.610 -7.735 1.00 73.25 93 ILE A O 1
ATOM 740 N N . ILE A 1 94 ? -0.555 14.364 -6.484 1.00 58.25 94 ILE A N 1
ATOM 741 C CA . ILE A 1 94 ? -0.331 15.647 -7.172 1.00 58.25 94 ILE A CA 1
ATOM 742 C C . ILE A 1 94 ? 0.940 15.530 -8.009 1.00 58.25 94 ILE A C 1
ATOM 744 O O . ILE A 1 94 ? 1.919 14.946 -7.478 1.00 58.25 94 ILE A O 1
#

Nearest PDB structures (foldseek):
  4hco-assembly2_A  TM=3.703E-01  e=1.720E+00  Homo sapiens
  3q1i-assembly1_A  TM=3.733E-01  e=2.170E+00  Homo sapiens
  8p83-assembly1_D  TM=3.727E-01  e=5.190E+00  Homo sapiens
  8p82-assembly1_B  TM=3.157E-01  e=3.662E+00  Homo sapiens
  8gqe-assembly1_B  TM=2.766E-01  e=3.260E+00  Arabidopsis thaliana

Solvent-accessible surface area (backbone atoms only — not comparable to full-atom values): 5707 Å² total; per-residue (Å²): 132,84,87,62,59,31,52,75,46,71,47,80,58,66,54,27,37,43,34,31,32,72,83,68,51,58,32,40,32,70,33,69,69,48,49,53,52,52,54,30,66,37,66,63,92,88,41,68,70,44,81,84,78,78,72,87,83,71,69,80,82,79,50,74,48,70,46,98,87,15,33,36,32,42,67,89,76,45,77,40,48,30,63,53,57,57,73,68,29,33,79,68,92,130

Secondary structure (DSSP, 8-state):
---PPPEEEEEEETTEEEEEETTS-EEEEE-HHHHHHHHHHSEETTEES-GGG-S----SS--EEE-TTS-EEETTTEEE-HHHHHHH-BSS--

Mean predicted aligned error: 7.64 Å

Radius of gyration: 14.67 Å; Cα contacts (8 Å, |Δi|>4): 150; chains: 1; bounding box: 39×30×38 Å

Foldseek 3Di:
DPPFFAFPDWDDDFQKIFTATPVGATWIAGAPVSVVVVQQQDDDPNDRNHPPVPDDRGDDDWDWDADPQRWIDINNPGIDHSCNCRPRTGSDDD